Protein AF-A0A524GU11-F1 (afdb_monomer_lite)

Radius of gyration: 16.59 Å; chains: 1; bounding box: 43×23×39 Å

Secondary structure (DSSP, 8-state):
--SSS-SEEEETTSS-HHHHHHHHHTT--EEEES-----EEEEEPTTS-EEEEE-TTTT------

pLDDT: mean 88.22, std 6.83, range [68.69, 96.69]

Structure (mmCIF, N/CA/C/O backbone):
data_AF-A0A524GU11-F1
#
_entry.id   AF-A0A524GU11-F1
#
loop_
_atom_site.group_PDB
_atom_site.id
_atom_site.type_symbol
_atom_site.label_atom_id
_atom_site.label_alt_id
_atom_site.label_comp_id
_atom_site.label_asym_id
_atom_site.label_entity_id
_atom_site.label_seq_id
_atom_site.pdbx_PDB_ins_code
_atom_site.Cartn_x
_atom_site.Cartn_y
_atom_site.Cartn_z
_atom_site.occupancy
_atom_site.B_iso_or_equiv
_atom_site.auth_seq_id
_atom_site.auth_comp_id
_atom_site.auth_asym_id
_atom_site.auth_atom_id
_atom_site.pdbx_PDB_model_num
ATOM 1 N N . HIS A 1 1 ? -8.904 -6.857 3.542 1.00 80.38 1 HIS A N 1
ATOM 2 C CA . HIS A 1 1 ? -9.743 -7.528 4.553 1.00 80.38 1 HIS A CA 1
ATOM 3 C C . HIS A 1 1 ? -9.329 -8.997 4.593 1.00 80.38 1 HIS A C 1
ATOM 5 O O . HIS A 1 1 ? -9.035 -9.524 3.529 1.00 80.38 1 HIS A O 1
ATOM 11 N N . GLN A 1 2 ? -9.182 -9.610 5.771 1.00 84.00 2 GLN A N 1
ATOM 12 C CA . GLN A 1 2 ? -8.607 -10.963 5.931 1.00 84.00 2 GLN A CA 1
ATOM 13 C C . GLN A 1 2 ? -9.601 -11.937 6.589 1.00 84.00 2 GLN A C 1
ATOM 15 O O . GLN A 1 2 ? -9.183 -12.883 7.244 1.00 84.00 2 GLN A O 1
ATOM 20 N N . TRP A 1 3 ? -10.907 -11.692 6.410 1.00 85.06 3 TRP A N 1
ATOM 21 C CA . TRP A 1 3 ? -12.028 -12.416 7.022 1.00 85.06 3 TRP A CA 1
ATOM 22 C C . TRP A 1 3 ? -12.176 -12.196 8.534 1.00 85.06 3 TRP A C 1
ATOM 24 O O . TRP A 1 3 ? -13.143 -11.568 8.953 1.00 85.06 3 TRP A O 1
ATOM 34 N N . LEU A 1 4 ? -11.211 -12.629 9.348 1.00 86.56 4 LEU A N 1
ATOM 35 C CA . LEU A 1 4 ? -11.171 -12.342 10.784 1.00 86.56 4 LEU A CA 1
ATOM 36 C C . LEU A 1 4 ? -9.820 -11.721 11.176 1.00 86.56 4 LEU A C 1
ATOM 38 O O . LEU A 1 4 ? -8.786 -12.139 10.655 1.00 86.56 4 LEU A O 1
ATOM 42 N N . PRO A 1 5 ? -9.785 -10.760 12.117 1.00 84.06 5 PRO A N 1
ATOM 43 C CA . PRO A 1 5 ? -10.927 -10.013 12.659 1.00 84.06 5 PRO A CA 1
ATOM 44 C C . PRO A 1 5 ? -11.680 -9.215 11.577 1.00 84.06 5 PRO A C 1
ATOM 46 O O . PRO A 1 5 ? -11.087 -8.787 10.583 1.00 84.06 5 PRO A O 1
ATOM 49 N N . ASP A 1 6 ? -12.988 -9.022 11.778 1.00 91.44 6 ASP A N 1
ATOM 50 C CA . ASP A 1 6 ? -13.872 -8.416 10.777 1.00 91.44 6 ASP A CA 1
ATOM 51 C C . ASP A 1 6 ? -13.741 -6.883 10.739 1.00 91.44 6 ASP A C 1
ATOM 53 O O . ASP A 1 6 ? -14.504 -6.135 11.349 1.00 91.44 6 ASP A O 1
ATOM 57 N N . TYR A 1 7 ? -12.697 -6.405 10.062 1.00 92.88 7 TYR A N 1
ATOM 58 C CA . TYR A 1 7 ? -12.540 -4.999 9.702 1.00 92.88 7 TYR A CA 1
ATOM 59 C C . TYR A 1 7 ? -11.688 -4.831 8.443 1.00 92.88 7 TYR A C 1
ATOM 61 O O . TYR A 1 7 ? -10.902 -5.696 8.034 1.00 92.88 7 TYR A O 1
ATOM 69 N N . ILE A 1 8 ? -11.808 -3.672 7.811 1.00 93.12 8 ILE A N 1
ATOM 70 C CA . ILE A 1 8 ? -10.947 -3.243 6.718 1.00 93.12 8 ILE A CA 1
ATOM 71 C C . ILE A 1 8 ? -9.782 -2.469 7.319 1.00 93.12 8 ILE A C 1
ATOM 73 O O . ILE A 1 8 ? -9.944 -1.412 7.925 1.00 93.12 8 ILE A O 1
ATOM 77 N N . SER A 1 9 ? -8.583 -3.017 7.146 1.00 94.00 9 SER A N 1
ATOM 78 C CA . SER A 1 9 ? -7.356 -2.291 7.446 1.00 94.00 9 SER A CA 1
ATOM 79 C C . SER A 1 9 ? -6.996 -1.346 6.308 1.00 94.00 9 SER A C 1
ATOM 81 O O . SER A 1 9 ? -7.001 -1.777 5.155 1.00 94.00 9 SER A O 1
ATOM 83 N N . TYR A 1 10 ? -6.605 -0.121 6.632 1.00 93.69 10 TYR A N 1
ATOM 84 C CA . TYR A 1 10 ? -6.076 0.840 5.665 1.00 93.69 10 TYR A CA 1
ATOM 85 C C . TYR A 1 10 ? -4.851 1.562 6.235 1.00 93.69 10 TYR A C 1
ATOM 87 O O . TYR A 1 10 ? -4.611 1.533 7.444 1.00 93.69 10 TYR A O 1
ATOM 95 N N . GLU A 1 11 ? -4.045 2.166 5.365 1.00 92.81 11 GLU A N 1
ATOM 96 C CA . GLU A 1 11 ? -2.887 2.952 5.785 1.00 92.81 11 GLU A CA 1
ATOM 97 C C . GLU A 1 11 ? -3.231 4.430 5.929 1.00 92.81 11 GLU A C 1
ATOM 99 O O . GLU A 1 11 ? -4.126 4.959 5.268 1.00 92.81 11 GLU A O 1
ATOM 104 N N . LYS A 1 12 ? -2.452 5.133 6.748 1.00 90.12 12 LYS A N 1
ATOM 105 C CA . LYS A 1 12 ? -2.577 6.581 6.884 1.00 90.12 12 LYS A CA 1
ATOM 106 C C . LYS A 1 12 ? -2.464 7.279 5.524 1.00 90.12 12 LYS A C 1
ATOM 108 O O . LYS A 1 12 ? -1.506 7.056 4.787 1.00 90.12 12 LYS A O 1
ATOM 113 N N . ASN A 1 13 ? -3.428 8.150 5.223 1.00 87.25 13 ASN A N 1
ATOM 114 C CA . ASN A 1 13 ? -3.515 8.926 3.979 1.00 87.25 13 ASN A CA 1
ATOM 115 C C . ASN A 1 13 ? -3.570 8.078 2.689 1.00 87.25 13 ASN A C 1
ATOM 117 O O . ASN A 1 13 ? -3.209 8.574 1.625 1.00 87.25 13 ASN A O 1
ATOM 121 N N . SER A 1 14 ? -3.992 6.807 2.755 1.00 88.06 14 SER A N 1
ATOM 122 C CA . SER A 1 14 ? -4.075 5.954 1.558 1.00 88.06 14 SER A CA 1
ATOM 123 C C . SER A 1 14 ? -5.415 6.010 0.828 1.00 88.06 14 SER A C 1
ATOM 125 O O . SER A 1 14 ? -5.506 5.504 -0.285 1.00 88.06 14 SER A O 1
ATOM 127 N N . LEU A 1 15 ? -6.458 6.541 1.469 1.00 92.12 15 LEU A N 1
ATOM 128 C CA . LEU A 1 15 ? -7.816 6.630 0.933 1.00 92.12 15 LEU A CA 1
ATOM 129 C C . LEU A 1 15 ? -8.396 8.016 1.213 1.00 92.12 15 LEU A C 1
ATOM 131 O O . LEU A 1 15 ? -8.183 8.569 2.294 1.00 92.12 15 LEU A O 1
ATOM 135 N N . ASP A 1 16 ? -9.177 8.528 0.266 1.00 93.62 16 ASP A N 1
ATOM 136 C CA . ASP A 1 16 ? -9.904 9.784 0.429 1.00 93.62 16 ASP A CA 1
ATOM 137 C C . ASP A 1 16 ? -11.014 9.668 1.481 1.00 93.62 16 ASP A C 1
ATOM 139 O O . ASP A 1 16 ? -11.614 8.606 1.686 1.00 93.62 16 ASP A O 1
ATOM 143 N N . SER A 1 17 ? -11.341 10.793 2.117 1.00 91.75 17 SER A N 1
ATOM 144 C CA . SER A 1 17 ? -12.389 10.866 3.143 1.00 91.75 17 SER A CA 1
ATOM 145 C C . SER A 1 17 ? -13.766 10.444 2.620 1.00 91.75 17 SER A C 1
ATOM 147 O O . SER A 1 17 ? -14.526 9.800 3.344 1.00 91.75 17 SER A O 1
ATOM 149 N N . SER A 1 18 ? -14.078 10.737 1.355 1.00 95.31 18 SER A N 1
ATOM 150 C CA . SER A 1 18 ? -15.309 10.300 0.684 1.00 95.31 18 SER A CA 1
ATOM 151 C C . SER A 1 18 ? -15.405 8.773 0.598 1.00 95.31 18 SER A C 1
ATOM 153 O O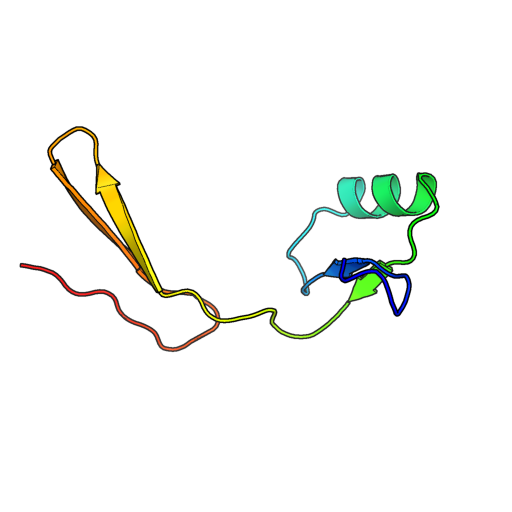 . SER A 1 18 ? -16.456 8.202 0.897 1.00 95.31 18 SER A O 1
ATOM 155 N N . THR A 1 19 ? -14.300 8.106 0.263 1.00 95.06 19 THR A N 1
ATOM 156 C CA . THR A 1 19 ? -14.205 6.643 0.188 1.00 95.06 19 THR A CA 1
ATOM 157 C C . THR A 1 19 ? -14.357 6.011 1.569 1.00 95.06 19 THR A C 1
ATOM 159 O O . THR A 1 19 ? -15.116 5.054 1.722 1.00 95.06 19 THR A O 1
ATOM 162 N N . LEU A 1 20 ? -13.707 6.573 2.595 1.00 94.44 20 LEU A N 1
ATOM 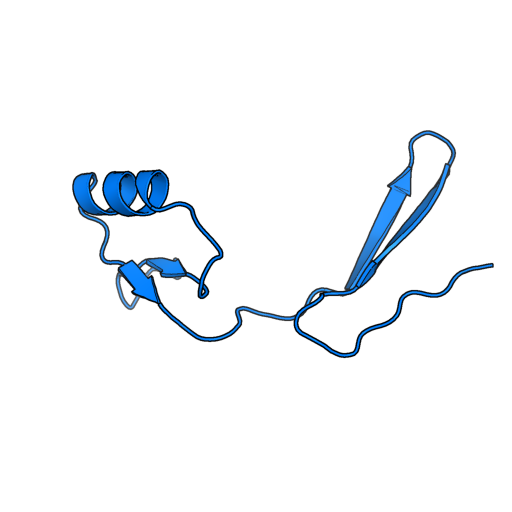163 C CA . LEU A 1 20 ? -13.847 6.098 3.977 1.00 94.44 20 LEU A CA 1
ATOM 164 C C . LEU A 1 20 ? -15.300 6.208 4.466 1.00 94.44 20 LEU A C 1
ATOM 166 O O . LEU A 1 20 ? -15.841 5.241 5.002 1.00 94.44 20 LEU A O 1
ATOM 170 N N . LEU A 1 21 ? -15.959 7.344 4.218 1.00 94.62 21 LEU A N 1
ATOM 171 C CA . LEU A 1 21 ? -17.370 7.546 4.562 1.00 94.62 21 LEU A CA 1
ATOM 172 C C . LEU A 1 21 ? -18.291 6.572 3.823 1.00 94.62 21 LEU A C 1
ATOM 174 O O . LEU A 1 21 ? -19.237 6.056 4.416 1.00 94.62 21 LEU A O 1
ATOM 178 N N . SER A 1 22 ? -18.026 6.306 2.542 1.00 96.69 22 SER A N 1
ATOM 179 C CA . SER A 1 22 ? -18.796 5.323 1.777 1.00 96.69 22 SER A CA 1
ATOM 180 C C . SER A 1 22 ? -18.684 3.929 2.396 1.00 96.69 22 SER A C 1
ATOM 182 O O . SER A 1 22 ? -19.699 3.267 2.590 1.00 96.69 22 SER A O 1
ATOM 184 N N . LEU A 1 23 ? -17.474 3.503 2.771 1.00 95.12 23 LEU A N 1
ATOM 185 C CA . LEU A 1 23 ? -17.253 2.198 3.397 1.00 95.12 23 LEU A CA 1
ATOM 186 C C . LEU A 1 23 ? -17.924 2.096 4.775 1.00 95.12 23 LEU A C 1
ATOM 188 O O . LEU A 1 23 ? -18.523 1.069 5.088 1.00 95.12 23 LEU A O 1
ATOM 192 N N . GLN A 1 24 ? -17.889 3.167 5.573 1.00 94.19 24 GLN A N 1
ATOM 193 C CA . GLN A 1 24 ? -18.601 3.220 6.854 1.00 94.19 24 GLN A CA 1
ATOM 194 C C . GLN A 1 24 ? -20.120 3.131 6.671 1.00 94.19 24 GLN A C 1
ATOM 196 O O . GLN A 1 24 ? -20.780 2.398 7.402 1.00 94.19 24 GLN A O 1
ATOM 201 N N . ARG A 1 25 ? -20.684 3.824 5.672 1.00 96.25 25 ARG A N 1
ATOM 202 C CA . ARG A 1 25 ? -22.123 3.755 5.350 1.00 96.25 25 ARG A CA 1
ATOM 203 C C . ARG A 1 25 ? -22.563 2.370 4.886 1.00 96.25 25 ARG A C 1
ATOM 205 O O . ARG A 1 25 ? -23.704 1.993 5.119 1.00 96.25 25 ARG A O 1
ATOM 212 N N . MET A 1 26 ? -21.662 1.615 4.265 1.00 95.94 26 MET A N 1
ATOM 213 C CA . MET A 1 26 ? -21.890 0.213 3.904 1.00 95.94 26 MET A CA 1
ATOM 214 C C . MET A 1 26 ? -21.818 -0.740 5.111 1.00 95.94 26 MET A C 1
ATOM 216 O O . MET A 1 26 ? -22.063 -1.931 4.953 1.00 95.94 26 MET A O 1
ATOM 220 N N . GLY A 1 27 ? -21.495 -0.239 6.310 1.00 95.00 27 GLY A N 1
ATOM 221 C CA . GLY A 1 27 ? -21.418 -1.025 7.543 1.00 95.00 27 GLY A CA 1
ATOM 222 C C . GLY A 1 27 ? -20.042 -1.634 7.821 1.00 95.00 27 GLY A C 1
ATOM 223 O O . GLY A 1 27 ? -19.908 -2.434 8.743 1.00 95.00 27 GLY A O 1
ATOM 224 N N . HIS A 1 28 ? -19.005 -1.271 7.061 1.00 95.31 28 HIS A N 1
ATOM 225 C CA . HIS A 1 28 ? -17.666 -1.806 7.292 1.00 95.31 28 HIS A CA 1
ATOM 226 C C . HIS A 1 28 ? -16.989 -1.152 8.500 1.00 95.31 28 HIS A C 1
ATOM 228 O O . HIS A 1 28 ? -16.840 0.070 8.567 1.00 95.31 28 HIS A O 1
ATOM 234 N N . GLY A 1 29 ? -16.476 -1.979 9.415 1.00 94.19 29 GLY A N 1
ATOM 235 C CA . GLY A 1 29 ? -15.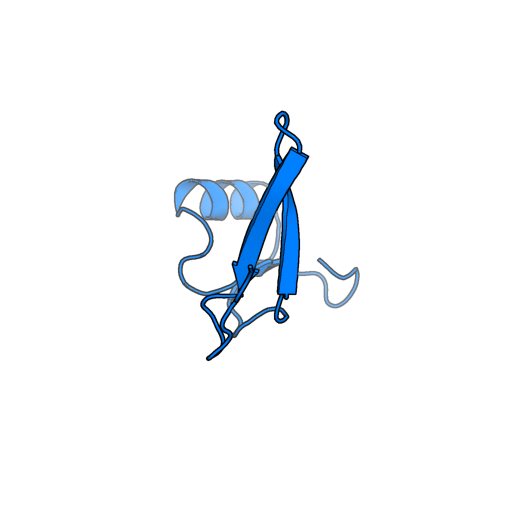513 -1.534 10.418 1.00 94.19 29 GLY A CA 1
ATOM 236 C C . GLY A 1 29 ? -14.196 -1.147 9.747 1.00 94.19 29 GLY A C 1
ATOM 237 O O . GLY A 1 29 ? -13.632 -1.935 8.989 1.00 94.19 29 GLY A O 1
ATOM 238 N N . LEU A 1 30 ? -13.691 0.058 10.011 1.00 94.81 30 LEU A N 1
ATOM 239 C CA . LEU A 1 30 ? -12.426 0.547 9.457 1.00 94.81 30 LEU A CA 1
ATOM 240 C C . LEU A 1 30 ? -11.374 0.662 10.557 1.00 94.81 30 LEU A C 1
ATOM 242 O O . LEU A 1 30 ? -11.660 1.148 11.650 1.00 94.81 30 LEU A O 1
ATOM 246 N N . ARG A 1 31 ? -10.141 0.251 10.255 1.00 93.88 31 ARG A N 1
ATOM 247 C CA . ARG A 1 31 ? -9.010 0.357 11.177 1.00 93.88 31 ARG A CA 1
ATOM 248 C C . ARG A 1 31 ? -7.776 0.886 10.463 1.00 93.88 31 ARG A C 1
ATOM 250 O O . ARG A 1 31 ? -7.221 0.217 9.590 1.00 93.88 31 ARG A O 1
ATOM 257 N N . GLU A 1 32 ? -7.324 2.063 10.875 1.00 93.56 32 GLU A N 1
ATOM 258 C CA . GLU A 1 32 ? -6.024 2.571 10.448 1.00 93.56 32 GLU A CA 1
ATOM 259 C C . GLU A 1 32 ? -4.914 1.692 11.036 1.00 93.56 32 GLU A C 1
ATOM 261 O O . GLU A 1 32 ? -4.966 1.281 12.200 1.00 93.56 32 GLU A O 1
ATOM 266 N N . ARG A 1 33 ? -3.900 1.392 10.228 1.00 92.50 33 ARG A N 1
ATOM 267 C CA . ARG A 1 33 ? -2.681 0.710 10.661 1.00 92.50 33 ARG A CA 1
ATOM 268 C C . ARG A 1 33 ? -1.452 1.312 9.994 1.00 92.50 33 ARG A C 1
ATOM 270 O O . ARG A 1 33 ? -1.536 2.083 9.040 1.00 92.50 33 ARG A O 1
ATOM 277 N N . SER A 1 34 ? -0.294 0.905 10.502 1.00 89.88 34 SER A N 1
ATOM 278 C CA . SER A 1 34 ? 0.986 1.112 9.833 1.00 89.88 34 SER A CA 1
ATOM 279 C C . SER A 1 34 ? 1.052 0.354 8.502 1.00 89.88 34 SER A C 1
ATOM 281 O O . SER A 1 34 ? 0.110 -0.342 8.105 1.00 89.88 34 SER A O 1
ATOM 283 N N . SER A 1 35 ? 2.186 0.482 7.816 1.00 88.06 35 SER A N 1
ATOM 284 C CA . SER A 1 35 ? 2.358 -0.024 6.461 1.00 88.06 35 SER A CA 1
ATOM 285 C C . SER A 1 35 ? 1.944 -1.493 6.264 1.00 88.06 35 SER A C 1
ATOM 287 O O . SER A 1 35 ? 2.091 -2.377 7.118 1.00 88.06 35 SER A O 1
ATOM 289 N N . ILE A 1 36 ? 1.376 -1.747 5.094 1.00 87.19 36 ILE A N 1
ATOM 290 C CA . ILE A 1 36 ? 0.880 -3.017 4.600 1.00 87.19 36 ILE A CA 1
ATOM 291 C C . ILE A 1 36 ? 1.810 -3.439 3.466 1.00 87.19 36 ILE A C 1
ATOM 293 O O . ILE A 1 36 ? 1.642 -3.042 2.313 1.00 87.19 36 ILE A O 1
ATOM 297 N N . GLY A 1 37 ? 2.792 -4.267 3.821 1.00 84.44 37 GLY A N 1
ATOM 298 C CA . GLY A 1 37 ? 3.743 -4.850 2.880 1.00 84.44 37 GLY A CA 1
ATOM 299 C C . GLY A 1 37 ? 4.817 -3.881 2.380 1.00 84.44 37 GLY A C 1
ATOM 300 O O . GLY A 1 37 ? 4.883 -2.716 2.775 1.00 84.44 37 GLY A O 1
ATOM 301 N N . ARG A 1 38 ? 5.684 -4.424 1.521 1.00 82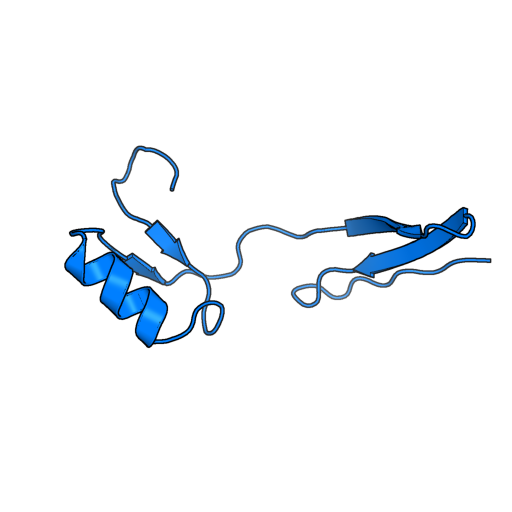.69 38 ARG A N 1
ATOM 302 C CA . ARG A 1 38 ? 6.708 -3.712 0.751 1.00 82.69 38 ARG A CA 1
ATOM 303 C C . ARG A 1 38 ? 6.765 -4.324 -0.641 1.00 82.69 38 ARG A C 1
ATOM 305 O O . ARG A 1 38 ? 6.926 -5.538 -0.752 1.00 82.69 38 ARG A O 1
ATOM 312 N N . VAL A 1 39 ? 6.621 -3.506 -1.677 1.00 85.50 39 VAL A N 1
ATOM 313 C CA . VAL A 1 39 ? 6.549 -3.979 -3.067 1.00 85.50 39 VAL A CA 1
ATOM 314 C C . VAL A 1 39 ? 7.818 -3.631 -3.850 1.00 85.50 39 VAL A C 1
ATOM 316 O O . VAL A 1 39 ? 8.248 -2.486 -3.901 1.00 85.50 39 VAL A O 1
ATOM 319 N N . ASN A 1 40 ? 8.394 -4.621 -4.526 1.00 83.88 40 ASN A N 1
ATOM 320 C CA . ASN A 1 40 ? 9.361 -4.392 -5.597 1.00 83.88 40 ASN A CA 1
ATOM 321 C C . ASN A 1 40 ? 8.739 -4.927 -6.884 1.00 83.88 40 ASN A C 1
ATOM 323 O O . ASN A 1 40 ? 8.439 -6.118 -6.967 1.00 83.88 40 ASN A O 1
ATOM 327 N N . ALA A 1 41 ? 8.506 -4.050 -7.857 1.00 86.88 41 ALA A N 1
ATOM 328 C CA . ALA A 1 41 ? 7.841 -4.398 -9.106 1.00 86.88 41 ALA A CA 1
ATOM 329 C C . ALA A 1 41 ? 8.641 -3.916 -10.320 1.00 86.88 41 ALA A C 1
ATOM 331 O O . ALA A 1 41 ? 9.344 -2.908 -10.263 1.00 86.88 41 ALA A O 1
ATOM 332 N N . ILE A 1 42 ? 8.501 -4.629 -11.436 1.00 88.38 42 ILE A N 1
ATOM 333 C CA . ILE A 1 42 ? 8.987 -4.209 -12.752 1.00 88.38 42 ILE A CA 1
ATOM 334 C C . ILE A 1 42 ? 7.801 -4.286 -13.710 1.00 88.38 42 ILE A C 1
ATOM 336 O O . ILE A 1 42 ? 7.164 -5.332 -13.821 1.00 88.38 42 ILE A O 1
ATOM 340 N N . MET A 1 43 ? 7.505 -3.183 -14.393 1.00 91.31 43 MET A N 1
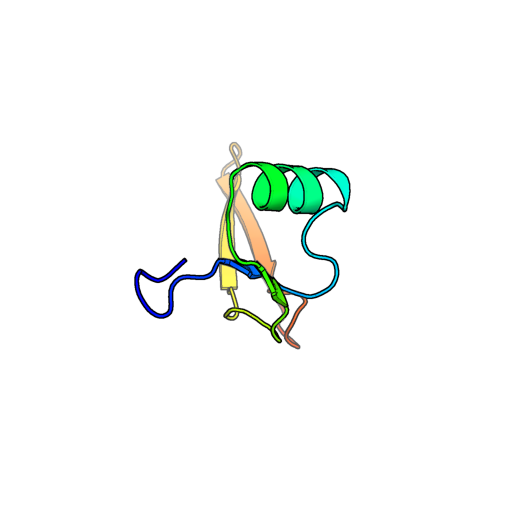ATOM 341 C CA . MET A 1 43 ? 6.482 -3.107 -15.434 1.00 91.31 43 MET A CA 1
ATOM 342 C C . MET A 1 43 ? 7.150 -3.121 -16.809 1.00 91.31 43 MET A C 1
ATOM 344 O O . MET A 1 43 ? 8.083 -2.358 -17.046 1.00 91.31 43 MET A O 1
ATOM 348 N N . ILE A 1 44 ? 6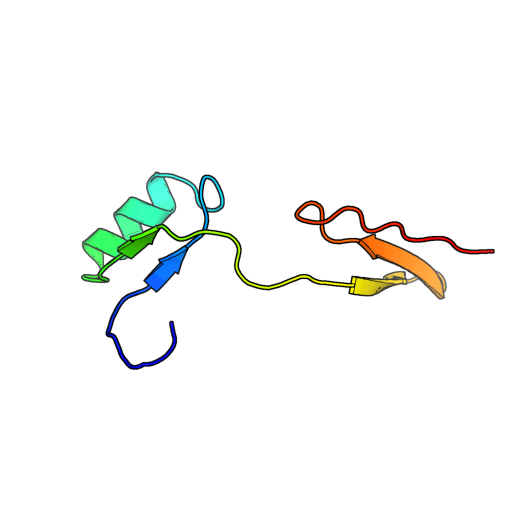.666 -3.971 -17.715 1.00 91.50 44 ILE A N 1
ATOM 349 C CA . ILE A 1 44 ? 7.067 -3.958 -19.127 1.00 91.50 44 ILE A CA 1
ATOM 350 C C . ILE A 1 44 ? 6.112 -3.024 -19.872 1.00 91.50 44 ILE A C 1
ATOM 352 O O . ILE A 1 44 ? 4.897 -3.206 -19.821 1.00 91.50 44 ILE A O 1
ATOM 356 N N . LEU A 1 45 ? 6.666 -2.002 -20.518 1.00 92.44 45 LEU A N 1
ATOM 357 C CA . LEU A 1 45 ? 5.929 -1.016 -21.297 1.00 92.44 45 LEU A CA 1
ATOM 358 C C . LEU A 1 45 ? 5.566 -1.573 -22.684 1.00 92.44 45 LEU A C 1
ATOM 360 O O . LEU A 1 45 ? 6.215 -2.510 -23.155 1.00 92.44 45 LEU A O 1
ATOM 364 N N . PRO A 1 46 ? 4.566 -0.990 -23.373 1.00 93.62 46 PRO A N 1
ATOM 365 C CA . PRO A 1 46 ? 4.155 -1.445 -24.705 1.00 93.62 46 PRO A CA 1
ATOM 366 C C . PRO A 1 46 ? 5.277 -1.443 -25.755 1.00 93.62 46 PRO A C 1
ATOM 368 O O . PRO A 1 46 ? 5.218 -2.195 -26.720 1.00 93.62 46 PRO A O 1
ATOM 371 N N . ASP A 1 47 ? 6.306 -0.618 -25.559 1.00 93.88 47 ASP A N 1
ATOM 372 C CA . ASP A 1 47 ? 7.496 -0.526 -26.412 1.00 93.88 47 ASP A CA 1
ATOM 373 C C . ASP A 1 47 ? 8.633 -1.485 -25.996 1.00 93.88 47 ASP A C 1
ATOM 375 O O . ASP A 1 47 ? 9.737 -1.417 -26.534 1.00 93.88 47 ASP A O 1
ATOM 379 N N . GLY A 1 48 ? 8.386 -2.369 -25.025 1.00 90.50 48 GLY A N 1
ATOM 380 C CA . GLY A 1 48 ? 9.347 -3.347 -24.513 1.00 90.50 48 GLY A CA 1
ATOM 381 C C . GLY A 1 48 ? 10.310 -2.815 -23.448 1.00 90.50 48 GLY A C 1
ATOM 382 O O . GLY A 1 48 ? 11.073 -3.601 -22.876 1.00 90.50 48 GLY A O 1
ATOM 383 N N . ARG A 1 49 ? 10.283 -1.513 -23.125 1.00 92.19 49 ARG A N 1
ATOM 384 C CA . ARG A 1 49 ? 11.103 -0.954 -22.038 1.00 92.19 49 ARG A CA 1
ATOM 385 C C . ARG A 1 49 ? 10.599 -1.408 -20.668 1.00 92.19 49 ARG A C 1
ATOM 387 O O . ARG A 1 49 ? 9.450 -1.806 -20.505 1.00 92.19 49 ARG A O 1
ATOM 394 N N . LYS A 1 50 ? 11.470 -1.345 -19.659 1.00 91.56 50 LYS A N 1
ATOM 395 C CA . LYS A 1 50 ? 11.166 -1.759 -18.281 1.00 91.56 50 LYS A CA 1
ATOM 396 C C . LYS A 1 50 ? 11.130 -0.542 -17.365 1.00 91.56 50 LYS A C 1
ATOM 398 O O . LYS A 1 50 ? 12.082 0.231 -17.335 1.00 91.56 50 LYS A O 1
ATOM 403 N N . ALA A 1 51 ? 10.059 -0.401 -16.593 1.00 88.50 51 ALA A N 1
ATOM 404 C CA . ALA A 1 51 ? 9.928 0.602 -15.545 1.00 88.50 51 ALA A CA 1
ATOM 405 C C . ALA A 1 51 ? 10.011 -0.072 -14.170 1.00 88.50 51 ALA A C 1
ATOM 407 O O . ALA A 1 51 ? 9.254 -0.998 -13.875 1.00 88.50 51 ALA A O 1
ATOM 408 N N . GLY A 1 52 ? 10.941 0.385 -13.332 1.00 87.31 52 GLY A N 1
ATOM 409 C CA . GLY A 1 52 ? 11.069 -0.078 -11.955 1.00 87.31 52 GLY A CA 1
ATOM 410 C C . GLY A 1 52 ? 10.097 0.646 -11.027 1.00 87.31 52 GLY A C 1
ATOM 411 O O . GLY A 1 52 ? 10.049 1.873 -11.008 1.00 87.31 52 GLY A O 1
ATOM 412 N N . GLY A 1 53 ? 9.338 -0.113 -10.244 1.00 83.75 53 GLY A N 1
ATOM 413 C CA . GLY A 1 53 ? 8.477 0.381 -9.176 1.00 83.75 53 GLY A CA 1
ATOM 414 C C . GLY A 1 53 ? 9.047 -0.023 -7.823 1.00 83.75 53 GLY A C 1
ATOM 415 O O . GLY A 1 53 ? 8.815 -1.142 -7.363 1.00 83.75 53 GLY A O 1
ATOM 416 N N . ALA A 1 54 ? 9.799 0.881 -7.199 1.00 83.12 54 ALA A N 1
ATOM 417 C CA . ALA A 1 54 ? 10.258 0.723 -5.825 1.00 83.12 54 ALA A CA 1
ATOM 418 C C . ALA A 1 54 ? 9.205 1.278 -4.853 1.00 83.12 54 ALA A C 1
ATOM 420 O O . ALA A 1 54 ? 8.672 2.370 -5.058 1.00 83.12 54 ALA A O 1
ATOM 421 N N . ASP A 1 55 ? 8.889 0.529 -3.796 1.00 81.00 55 ASP A N 1
ATOM 422 C CA . ASP A 1 55 ? 7.956 0.992 -2.769 1.00 81.00 55 ASP A CA 1
ATOM 423 C C . ASP A 1 55 ? 8.509 2.208 -2.015 1.00 81.00 55 ASP A C 1
ATOM 425 O O . ASP A 1 55 ? 9.533 2.125 -1.335 1.00 81.00 55 ASP A O 1
ATOM 429 N N . ARG A 1 56 ? 7.768 3.319 -2.069 1.00 79.00 56 ARG A N 1
ATOM 430 C CA . ARG A 1 56 ? 8.082 4.575 -1.369 1.00 79.00 56 ARG A CA 1
ATOM 431 C C . ARG A 1 56 ? 8.160 4.440 0.156 1.00 79.00 56 ARG A C 1
ATOM 433 O O . ARG A 1 56 ? 8.655 5.339 0.825 1.00 79.00 56 ARG A O 1
ATOM 440 N N . ARG A 1 57 ? 7.587 3.374 0.726 1.00 81.00 57 ARG A N 1
ATOM 441 C CA . ARG A 1 57 ? 7.555 3.115 2.175 1.00 81.00 57 ARG A CA 1
ATOM 442 C C . ARG A 1 57 ? 8.878 2.542 2.694 1.00 81.00 57 ARG A C 1
ATOM 444 O O . ARG A 1 57 ? 9.031 2.392 3.905 1.00 81.00 57 ARG A O 1
ATOM 451 N N . GLY A 1 58 ? 9.797 2.159 1.807 1.00 73.50 58 GLY A N 1
ATOM 452 C CA . GLY A 1 58 ? 11.140 1.695 2.148 1.00 73.50 58 GLY A CA 1
ATOM 453 C C . GLY A 1 58 ? 12.221 2.525 1.459 1.00 73.50 58 GLY A C 1
ATOM 454 O O . GLY A 1 58 ? 11.942 3.296 0.548 1.00 73.50 58 GLY A O 1
ATOM 455 N N . ASN A 1 59 ? 13.476 2.317 1.858 1.00 73.06 59 ASN A N 1
ATOM 456 C CA . ASN A 1 59 ? 14.643 2.867 1.161 1.00 73.06 59 ASN A CA 1
ATOM 457 C C . ASN A 1 59 ? 15.000 1.988 -0.050 1.00 73.06 59 ASN A C 1
ATOM 459 O O . ASN A 1 59 ? 16.117 1.483 -0.152 1.00 73.06 59 ASN A O 1
ATOM 463 N N . ASN A 1 60 ? 14.022 1.725 -0.917 1.00 68.69 60 ASN A N 1
ATOM 464 C CA . ASN A 1 60 ? 14.204 0.856 -2.072 1.00 68.69 60 ASN A CA 1
ATOM 465 C C . ASN A 1 60 ? 14.564 1.700 -3.299 1.00 68.69 60 ASN A C 1
ATOM 467 O O . ASN A 1 60 ? 13.950 2.736 -3.549 1.00 68.69 60 ASN A O 1
ATOM 471 N N . SER A 1 61 ? 15.516 1.214 -4.090 1.00 74.88 61 SER A N 1
ATOM 472 C CA . SER A 1 61 ? 15.909 1.816 -5.366 1.00 74.88 61 SER A CA 1
ATOM 473 C C . SER A 1 61 ? 15.696 0.814 -6.493 1.00 74.88 61 SER A C 1
ATOM 475 O O . SER A 1 61 ? 15.921 -0.383 -6.314 1.00 74.88 61 SER A O 1
ATOM 477 N N . ALA A 1 62 ? 15.283 1.305 -7.660 1.00 78.25 62 ALA A N 1
ATOM 478 C CA . ALA A 1 62 ? 15.262 0.531 -8.894 1.00 78.25 62 ALA A CA 1
ATOM 479 C C . ALA A 1 62 ? 16.337 1.073 -9.844 1.00 78.25 62 ALA A C 1
ATOM 481 O O . ALA A 1 62 ? 16.368 2.271 -10.116 1.00 78.25 62 ALA A O 1
ATOM 482 N N . CYS A 1 63 ? 17.201 0.191 -10.348 1.00 78.88 63 CYS A N 1
ATOM 483 C CA . CYS A 1 63 ? 18.275 0.524 -11.286 1.00 78.88 63 CYS A CA 1
ATOM 484 C C . CYS A 1 63 ? 18.154 -0.349 -12.546 1.00 78.88 63 CYS A C 1
ATOM 486 O O . CYS A 1 63 ? 17.721 -1.499 -12.456 1.00 78.88 63 CYS A O 1
ATOM 488 N N . GLY A 1 64 ? 18.541 0.185 -13.707 1.00 81.81 64 GLY A N 1
ATOM 489 C CA . GLY A 1 64 ? 18.516 -0.509 -15.001 1.00 81.81 64 GLY A CA 1
ATOM 490 C C . GLY A 1 64 ? 19.695 -0.105 -15.891 1.00 81.81 64 GLY A C 1
ATOM 491 O O . GLY A 1 64 ? 20.445 0.801 -15.527 1.00 81.81 64 GLY A O 1
ATOM 492 N N . TYR A 1 65 ? 19.850 -0.788 -17.028 1.00 69.94 65 TYR A N 1
ATOM 493 C CA . TYR A 1 65 ? 20.842 -0.530 -18.078 1.00 69.94 65 TYR A CA 1
ATOM 494 C C . TYR A 1 65 ? 20.177 -0.564 -19.456 1.00 69.94 65 TYR A C 1
ATOM 496 O O . TYR A 1 65 ? 19.106 -1.212 -19.567 1.00 69.94 65 TYR A O 1
#

Sequence (65 aa):
HQWLPDYISYEKNSLDSSTLLSLQRMGHGLRERSSIGRVNAIMILPDGRKAGGADRRGNNSACGY

Foldseek 3Di:
DPPPPQADEDEPPPDDPVVVVVCVVVVGHYDYDHDDDWDWDWDQDPVRDIDTDGGPSDPDDDDDD